Protein AF-A0A349J5T6-F1 (afdb_monomer)

Nearest PDB structures (foldseek):
  7pxd-assembly1_D  TM=4.861E-01  e=8.838E-03  Mycobacterium tuberculosis
  7px9-assembly1_A  TM=4.936E-01  e=1.834E-02  Mycobacterium tuberculosis
  2wfw-assembly1_B-2  TM=4.904E-01  e=2.296E-02  Rhodococcus erythropolis
  6h3n-assembly1_B  TM=3.830E-01  e=1.465E-02  Pseudomonas aeruginosa PAO1
  2wfw-assembly1_A  TM=4.669E-01  e=2.874E-02  Rhodococcus erythropolis

Sequence (133 aa):
MQLLDQSRTAQLAALDADGSVWLHGPDGPRAARVLSTVARHELERALAAGLPVLITGDPPIILGVVLGQAEERAELRLVDGAAVLEAARGVVLRCGAAAIRIAADGTVRLEGTDVRSHARRLQRITGAQVRIN

Radius of gyration: 22.33 Å; Cα contacts (8 Å, |Δi|>4): 194; chains: 1; bounding box: 54×36×61 Å

Solvent-accessible surface area (backbone atoms only — not comparable to full-atom values): 8635 Å² total; per-residue (Å²): 144,71,75,70,84,57,53,44,78,46,41,61,63,48,72,48,97,90,68,56,36,25,26,64,44,98,94,42,78,36,71,41,47,73,38,91,87,50,53,69,70,56,53,52,49,24,52,77,69,69,33,41,28,35,29,30,73,85,77,35,32,37,70,38,75,57,67,100,61,91,74,90,71,75,47,80,42,76,56,99,88,39,84,43,78,53,58,88,66,46,50,75,54,74,57,92,84,28,34,42,36,39,39,66,88,70,51,74,48,82,46,56,98,72,89,88,83,87,63,99,66,88,80,87,87,86,67,101,73,84,90,86,133

Foldseek 3Di:
DCFCVFKDKWWWPDADPVGWTWTQDPVGTATEAEDPPEDPVQNVVCNVVVFIFIWGDVVIYTPYTDDPDDDDDFDFDQDPNDTDTDDCAWDWDDDVQWIWIAGNVRDTDTTDPDDDDDDPDDDDDDDPDDDDD

Secondary structure (DSSP, 8-state):
--SGGG-EEEEEEEE-TT--EEE--TTS-EEEEE-TTS-HHHHHHHHHHT-EEEEETTTTEEEEE--SSPPPPPEEEEETTEEEEE-SSEEEEEETTEEEEEETTS-EEEESS------SS------S-----

Mean predicted aligned error: 8.72 Å

pLDDT: mean 90.89, std 9.45, range [49.69, 98.06]

Structure (mmCIF, N/CA/C/O backbone):
data_AF-A0A349J5T6-F1
#
_entry.id   AF-A0A349J5T6-F1
#
loop_
_atom_site.group_PDB
_atom_site.id
_atom_site.type_symbol
_atom_site.label_atom_id
_atom_site.label_alt_id
_atom_site.label_comp_id
_atom_site.label_asym_id
_atom_site.label_entity_id
_atom_site.label_seq_id
_atom_site.pdbx_PDB_ins_code
_atom_site.Cartn_x
_atom_site.Cartn_y
_atom_site.Cartn_z
_atom_site.occupancy
_atom_site.B_iso_or_equiv
_atom_site.auth_seq_id
_atom_site.auth_comp_id
_atom_site.auth_asym_id
_atom_site.auth_atom_id
_atom_site.pdbx_PDB_model_num
ATOM 1 N N . MET A 1 1 ? 24.578 19.720 -6.611 1.00 49.69 1 MET A N 1
ATOM 2 C CA . MET A 1 1 ? 23.308 19.863 -7.361 1.00 49.69 1 MET A CA 1
ATOM 3 C C . MET A 1 1 ? 23.479 19.395 -8.818 1.00 49.69 1 MET A C 1
ATOM 5 O O . MET A 1 1 ? 23.070 20.091 -9.727 1.00 49.69 1 MET A O 1
ATOM 9 N N . GLN A 1 2 ? 24.104 18.225 -9.042 1.00 55.03 2 GLN A N 1
ATOM 10 C CA . GLN A 1 2 ? 24.457 17.677 -10.375 1.00 55.03 2 GLN A CA 1
ATOM 11 C C . GLN A 1 2 ? 23.742 16.344 -10.698 1.00 55.03 2 GLN A C 1
ATOM 13 O O . GLN A 1 2 ? 23.848 15.843 -11.807 1.00 55.03 2 GLN A O 1
ATOM 18 N N . LEU A 1 3 ? 23.007 15.756 -9.742 1.00 52.03 3 LEU A N 1
ATOM 19 C CA . LEU A 1 3 ? 22.386 14.425 -9.880 1.00 52.03 3 LEU A CA 1
ATOM 20 C C . LEU A 1 3 ? 21.061 14.417 -10.666 1.00 52.03 3 LEU A C 1
ATOM 22 O O . LEU A 1 3 ? 20.665 13.367 -11.165 1.00 52.03 3 LEU A O 1
ATOM 26 N N . LEU A 1 4 ? 20.377 15.561 -10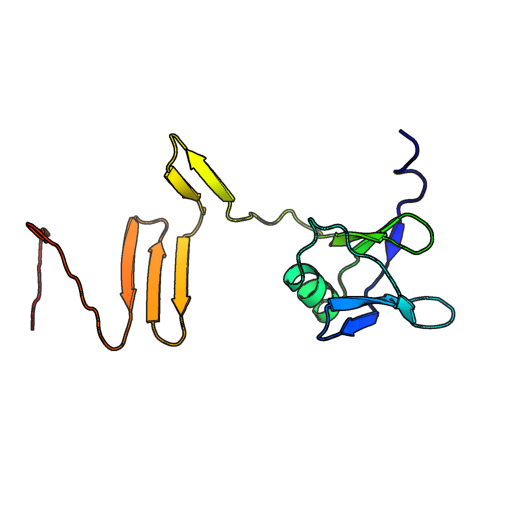.785 1.00 55.25 4 LEU A N 1
ATOM 27 C CA . LEU A 1 4 ? 19.104 15.661 -11.517 1.00 55.25 4 LEU A CA 1
ATOM 28 C C . LEU A 1 4 ? 19.292 15.769 -13.038 1.00 55.25 4 LEU A C 1
ATOM 30 O O . LEU A 1 4 ? 18.377 15.418 -13.778 1.00 55.25 4 LEU A O 1
ATOM 34 N N . ASP A 1 5 ? 20.481 16.167 -13.499 1.00 65.88 5 ASP A N 1
ATOM 35 C CA . ASP A 1 5 ? 20.781 16.425 -14.918 1.00 65.88 5 ASP A CA 1
ATOM 36 C C . ASP A 1 5 ? 20.867 15.139 -15.769 1.00 65.88 5 ASP A C 1
ATOM 38 O O . ASP A 1 5 ? 20.902 15.178 -16.992 1.00 65.88 5 ASP A O 1
ATOM 42 N N . GLN A 1 6 ? 20.871 13.969 -15.119 1.00 79.38 6 GLN A N 1
ATOM 43 C CA . GLN A 1 6 ? 20.849 12.651 -15.771 1.00 79.38 6 GLN A CA 1
ATOM 44 C C . GLN A 1 6 ? 19.556 11.869 -15.505 1.00 79.38 6 GLN A C 1
ATOM 46 O O . GLN A 1 6 ? 19.465 10.682 -15.839 1.00 79.38 6 GLN A O 1
ATOM 51 N N . SER A 1 7 ? 18.562 12.505 -14.876 1.00 89.50 7 SER A N 1
ATOM 52 C CA . SER A 1 7 ? 17.288 11.850 -14.607 1.00 89.50 7 SER A CA 1
ATOM 53 C C . SER A 1 7 ? 16.441 11.769 -15.879 1.00 89.50 7 SER A C 1
ATOM 55 O O . SER A 1 7 ? 16.328 12.730 -16.636 1.00 89.50 7 SER A O 1
ATOM 57 N N . ARG A 1 8 ? 15.866 10.595 -16.144 1.00 94.00 8 ARG A N 1
ATOM 58 C CA . ARG A 1 8 ? 14.978 10.356 -17.292 1.00 94.00 8 ARG A CA 1
ATOM 59 C C . ARG A 1 8 ? 13.889 9.366 -16.922 1.00 94.00 8 ARG A C 1
ATOM 61 O O . ARG A 1 8 ? 14.013 8.651 -15.930 1.00 94.00 8 ARG A O 1
ATOM 68 N N . THR A 1 9 ? 12.835 9.296 -17.722 1.00 96.06 9 THR A N 1
ATOM 69 C CA . THR A 1 9 ? 11.807 8.268 -17.560 1.00 96.06 9 THR A CA 1
ATOM 70 C C . THR A 1 9 ? 12.168 6.991 -18.319 1.00 96.06 9 THR A C 1
ATOM 72 O O . THR A 1 9 ? 12.874 7.019 -19.327 1.00 96.06 9 THR A O 1
ATOM 75 N N . ALA A 1 10 ? 11.694 5.858 -17.813 1.00 96.88 10 ALA A N 1
ATOM 76 C CA . ALA A 1 10 ? 11.774 4.547 -18.450 1.00 96.88 10 ALA A CA 1
ATOM 77 C C . ALA A 1 10 ? 10.512 3.733 -18.128 1.00 96.88 10 ALA A C 1
ATOM 79 O O . ALA A 1 10 ? 9.681 4.160 -17.329 1.00 96.88 10 ALA A O 1
ATOM 80 N N . GLN A 1 11 ? 10.368 2.556 -18.735 1.00 97.56 11 GLN A N 1
ATOM 81 C CA . GLN A 1 11 ? 9.290 1.613 -18.429 1.00 97.56 11 GLN A CA 1
ATOM 82 C C . GLN A 1 11 ? 9.861 0.314 -17.872 1.00 97.56 11 GLN A C 1
ATOM 84 O O . GLN A 1 11 ? 10.899 -0.162 -18.335 1.00 97.56 11 GLN A O 1
ATOM 89 N N . LEU A 1 12 ? 9.154 -0.275 -16.909 1.00 98.06 12 LEU A N 1
ATOM 90 C CA . LEU A 1 12 ? 9.461 -1.611 -16.410 1.00 98.06 12 LEU A CA 1
ATOM 91 C C . LEU A 1 12 ? 9.195 -2.647 -17.509 1.00 98.06 12 LEU A C 1
ATOM 93 O O . LEU A 1 12 ? 8.164 -2.587 -18.173 1.00 98.06 12 LEU A O 1
ATOM 97 N N . ALA A 1 13 ? 10.127 -3.576 -17.692 1.00 98.00 13 ALA A N 1
ATOM 98 C CA . ALA A 1 13 ? 9.978 -4.759 -18.537 1.00 98.00 13 ALA A CA 1
ATOM 99 C C . ALA A 1 13 ? 9.548 -5.980 -17.721 1.00 98.00 13 ALA A C 1
ATOM 101 O O . ALA A 1 13 ? 8.705 -6.752 -18.166 1.00 98.00 13 ALA A O 1
ATOM 102 N N . ALA A 1 14 ? 10.110 -6.140 -16.522 1.00 97.75 14 ALA A N 1
ATOM 103 C CA . ALA A 1 14 ? 9.778 -7.234 -15.621 1.00 97.75 14 ALA A CA 1
ATOM 104 C C . ALA A 1 14 ? 10.093 -6.872 -14.164 1.00 97.75 14 ALA A C 1
ATOM 106 O O . ALA A 1 14 ? 10.931 -6.010 -13.879 1.00 97.75 14 ALA A O 1
ATOM 107 N N . LEU A 1 15 ? 9.414 -7.568 -13.258 1.00 98.00 15 LEU A N 1
ATOM 108 C CA . LEU A 1 15 ? 9.685 -7.592 -11.828 1.00 98.00 15 LEU A CA 1
ATOM 109 C C . LEU A 1 15 ? 9.597 -9.049 -11.378 1.00 98.00 15 LEU A C 1
ATOM 111 O O . LEU A 1 15 ? 8.517 -9.642 -11.403 1.00 98.00 15 LEU A O 1
ATOM 115 N N . ASP A 1 16 ? 10.729 -9.611 -10.981 1.00 97.38 16 ASP A N 1
ATOM 116 C CA . ASP A 1 16 ? 10.815 -11.013 -10.595 1.00 97.38 16 ASP A CA 1
ATOM 117 C C . ASP A 1 16 ? 10.381 -11.227 -9.135 1.00 97.38 16 ASP A C 1
ATOM 119 O O . ASP A 1 16 ? 10.263 -10.299 -8.325 1.00 97.38 16 ASP A O 1
ATOM 123 N N . ALA A 1 17 ? 10.122 -12.487 -8.772 1.00 92.62 17 ALA A N 1
ATOM 124 C CA . ALA A 1 17 ? 9.645 -12.851 -7.438 1.00 92.62 17 ALA A CA 1
ATOM 125 C C . ALA A 1 17 ? 10.629 -12.461 -6.319 1.00 92.62 17 ALA A C 1
ATOM 127 O O . ALA A 1 17 ? 10.191 -12.106 -5.221 1.00 92.62 17 ALA A O 1
ATOM 128 N N . ASP A 1 18 ? 11.927 -12.481 -6.614 1.00 94.06 18 ASP A N 1
ATOM 129 C CA . ASP A 1 18 ? 13.029 -12.117 -5.718 1.00 94.06 18 ASP A CA 1
ATOM 130 C C . ASP A 1 18 ? 13.215 -10.593 -5.561 1.00 94.06 18 ASP A C 1
ATOM 132 O O . ASP A 1 18 ? 13.984 -10.151 -4.709 1.00 94.06 18 ASP A O 1
ATOM 136 N N . GLY A 1 19 ? 12.474 -9.788 -6.331 1.00 92.25 19 GLY A N 1
ATOM 137 C CA . GLY A 1 19 ? 12.563 -8.331 -6.340 1.00 92.25 19 GLY A CA 1
ATOM 138 C C . GLY A 1 19 ? 13.527 -7.761 -7.381 1.00 92.25 19 GLY A C 1
ATOM 139 O O . GLY A 1 19 ? 13.701 -6.542 -7.406 1.00 92.25 19 GLY A O 1
ATOM 140 N N . SER A 1 20 ? 14.134 -8.589 -8.238 1.00 96.81 20 SER A N 1
ATOM 141 C CA . SER A 1 20 ? 14.954 -8.108 -9.353 1.00 96.81 20 SER A CA 1
ATOM 142 C C . SER A 1 20 ? 14.087 -7.337 -10.351 1.00 96.81 20 SER A C 1
ATOM 144 O O . SER A 1 20 ? 13.000 -7.782 -10.725 1.00 96.81 20 SER A O 1
ATOM 146 N N . VAL A 1 21 ? 14.552 -6.154 -10.765 1.00 97.94 21 VAL A N 1
ATOM 147 C CA . VAL A 1 21 ? 13.781 -5.239 -11.617 1.00 97.94 21 VAL A CA 1
ATOM 148 C C . VAL A 1 21 ? 14.482 -5.019 -12.941 1.00 97.94 21 VAL A C 1
ATOM 150 O O . VAL A 1 21 ? 15.680 -4.733 -12.990 1.00 97.94 21 VAL A O 1
ATOM 153 N N . TRP A 1 22 ? 13.706 -5.083 -14.015 1.00 98.06 22 TRP A N 1
ATOM 154 C CA . TRP A 1 22 ? 14.187 -4.926 -15.377 1.00 98.06 22 TRP A CA 1
ATOM 155 C C . TRP A 1 22 ? 13.466 -3.768 -16.052 1.00 98.06 22 TRP A C 1
ATOM 157 O O . TRP A 1 22 ? 12.252 -3.621 -15.928 1.00 98.06 22 TRP A O 1
ATOM 167 N N . LEU A 1 23 ? 14.211 -2.949 -16.785 1.00 98.06 23 LEU A N 1
ATOM 168 C CA . LEU A 1 23 ? 13.698 -1.863 -17.613 1.00 98.06 23 LEU A CA 1
ATOM 169 C C . LEU A 1 23 ? 13.720 -2.272 -19.080 1.00 98.06 23 LEU A C 1
ATOM 171 O O . LEU A 1 23 ? 14.616 -3.000 -19.507 1.00 98.06 23 LEU A O 1
ATOM 175 N N . HIS A 1 24 ? 12.787 -1.746 -19.868 1.00 97.31 24 HIS A N 1
ATOM 176 C CA . HIS A 1 24 ? 12.894 -1.816 -21.320 1.00 97.31 24 HIS A CA 1
ATOM 177 C C . HIS A 1 24 ? 14.136 -1.041 -21.782 1.00 97.31 24 HIS A C 1
ATOM 179 O O . HIS A 1 24 ? 14.322 0.126 -21.426 1.00 97.31 24 HIS A O 1
ATOM 185 N N . GLY A 1 25 ? 14.988 -1.696 -22.567 1.00 92.19 25 GLY A N 1
ATOM 186 C CA . GLY A 1 25 ? 16.154 -1.109 -23.217 1.00 92.19 25 GLY A CA 1
ATOM 187 C C . GLY A 1 25 ? 16.139 -1.378 -24.725 1.00 92.19 25 GLY A C 1
ATOM 188 O O . GLY A 1 25 ? 15.402 -2.254 -25.179 1.00 92.19 25 GLY A O 1
ATOM 189 N N . PRO A 1 26 ? 16.940 -0.636 -25.508 1.00 88.19 26 PRO A N 1
ATOM 190 C CA . PRO A 1 26 ? 17.002 -0.797 -26.963 1.00 88.19 26 PRO A CA 1
ATOM 191 C C . PRO A 1 26 ? 17.475 -2.197 -27.385 1.00 88.19 26 PRO A C 1
ATOM 193 O O . PRO A 1 26 ? 16.957 -2.746 -28.350 1.00 88.19 26 PRO A O 1
ATOM 196 N N . ASP A 1 27 ? 18.389 -2.794 -26.616 1.00 91.25 27 ASP A N 1
ATOM 197 C CA . ASP A 1 27 ? 18.982 -4.111 -26.889 1.00 91.25 27 ASP A CA 1
ATOM 198 C C . ASP A 1 27 ? 18.335 -5.242 -26.064 1.00 91.25 27 ASP A C 1
ATOM 200 O O . ASP A 1 27 ? 18.873 -6.344 -25.962 1.00 91.25 27 ASP A O 1
ATOM 204 N N . GLY A 1 28 ? 17.183 -4.965 -25.442 1.00 92.19 28 GLY A N 1
ATOM 205 C CA . GLY A 1 28 ? 16.464 -5.887 -24.563 1.00 92.19 28 GLY A CA 1
ATOM 206 C C . GLY A 1 28 ? 16.372 -5.418 -23.105 1.00 92.19 28 GLY A C 1
ATOM 207 O O . GLY A 1 28 ? 16.739 -4.282 -22.780 1.00 92.19 28 GLY A O 1
ATOM 208 N N . PRO A 1 29 ? 15.831 -6.268 -22.210 1.00 95.69 29 PRO A N 1
ATOM 209 C CA . PRO A 1 29 ? 15.660 -5.935 -20.801 1.00 95.69 29 PRO A CA 1
ATOM 210 C C . PRO A 1 29 ? 16.991 -5.627 -20.109 1.00 95.69 29 PRO A C 1
ATOM 212 O O . PRO A 1 29 ? 17.953 -6.389 -20.200 1.00 95.69 29 PRO A O 1
ATOM 215 N N . ARG A 1 30 ? 17.034 -4.520 -19.367 1.00 95.94 30 ARG A N 1
ATOM 216 C CA . ARG A 1 30 ? 18.213 -4.066 -18.623 1.00 95.94 30 ARG A CA 1
ATOM 217 C C . ARG A 1 30 ? 17.935 -4.071 -17.127 1.00 95.94 30 ARG A C 1
ATOM 219 O O . ARG A 1 30 ? 16.972 -3.448 -16.686 1.00 95.94 30 ARG A O 1
ATOM 226 N N . ALA A 1 31 ? 18.801 -4.712 -16.347 1.00 97.06 31 ALA A N 1
ATOM 227 C CA . ALA A 1 31 ? 18.685 -4.723 -14.893 1.00 97.06 31 ALA A CA 1
ATOM 228 C C . ALA A 1 31 ? 18.782 -3.302 -14.311 1.00 97.06 31 ALA A C 1
ATOM 230 O O . ALA A 1 31 ? 19.616 -2.493 -14.738 1.00 97.06 31 ALA A O 1
ATOM 231 N N . ALA A 1 32 ? 17.947 -3.018 -13.316 1.00 97.69 32 ALA A N 1
ATOM 232 C CA . ALA A 1 32 ? 17.934 -1.763 -12.584 1.00 97.69 32 ALA A CA 1
ATOM 233 C C . ALA A 1 32 ? 17.960 -2.003 -11.076 1.00 97.69 32 ALA A C 1
ATOM 235 O O . ALA A 1 32 ? 17.448 -2.994 -10.559 1.00 97.69 32 ALA A O 1
ATOM 236 N N . ARG A 1 33 ? 18.557 -1.056 -10.356 1.00 97.56 33 ARG A N 1
ATOM 237 C CA . ARG A 1 33 ? 18.505 -1.001 -8.892 1.00 97.56 33 ARG A CA 1
ATOM 238 C C . ARG A 1 33 ? 17.310 -0.161 -8.467 1.00 97.56 33 ARG A C 1
ATOM 240 O O . ARG A 1 33 ? 16.875 0.716 -9.205 1.00 97.56 33 ARG A O 1
ATOM 247 N N . VAL A 1 34 ? 16.811 -0.386 -7.260 1.00 97.62 34 VAL A N 1
ATOM 248 C CA . VAL A 1 34 ? 15.646 0.325 -6.722 1.00 97.62 34 VAL A CA 1
ATOM 249 C C . VAL A 1 34 ? 16.075 1.132 -5.505 1.00 97.62 34 VAL A C 1
ATOM 251 O O . VAL A 1 34 ? 16.756 0.608 -4.621 1.00 97.62 34 VAL A O 1
ATOM 254 N N . LEU A 1 35 ? 15.716 2.416 -5.463 1.00 96.94 35 LEU A N 1
ATOM 255 C CA . LEU A 1 35 ? 15.897 3.235 -4.270 1.00 96.94 35 LEU A CA 1
ATOM 256 C C . LEU A 1 35 ? 15.005 2.686 -3.149 1.00 96.94 35 LEU A C 1
ATOM 258 O O . LEU A 1 35 ? 13.843 2.373 -3.383 1.00 96.94 35 LEU A O 1
ATOM 262 N N . SER A 1 36 ? 15.525 2.593 -1.925 1.00 93.94 36 SER A N 1
ATOM 263 C CA . SER A 1 36 ? 14.843 1.934 -0.796 1.00 93.94 36 SER A CA 1
ATOM 264 C C . SER A 1 36 ? 13.470 2.514 -0.438 1.00 93.94 36 SER A C 1
ATOM 266 O O . SER A 1 36 ? 12.684 1.852 0.233 1.00 93.94 36 SER A O 1
ATOM 268 N N . THR A 1 37 ? 13.175 3.739 -0.869 1.00 90.75 37 THR A N 1
ATOM 269 C CA . THR A 1 37 ? 11.881 4.401 -0.672 1.00 90.75 37 THR A CA 1
ATOM 270 C C . THR A 1 37 ? 10.809 3.976 -1.673 1.00 90.75 37 THR A C 1
ATOM 272 O O . THR A 1 37 ? 9.646 4.308 -1.469 1.00 90.75 37 THR A O 1
ATOM 275 N N . VAL A 1 38 ? 11.176 3.280 -2.752 1.00 94.44 38 VAL A N 1
ATOM 276 C CA . VAL A 1 38 ? 10.237 2.791 -3.767 1.00 94.44 38 VAL A CA 1
ATOM 277 C C . VAL A 1 38 ? 9.754 1.411 -3.354 1.00 94.44 38 VAL A C 1
ATOM 279 O O . VAL A 1 38 ? 10.533 0.459 -3.262 1.00 94.44 38 VAL A O 1
ATOM 282 N N . ALA A 1 39 ? 8.460 1.293 -3.085 1.00 92.00 39 ALA A N 1
ATOM 283 C CA . ALA A 1 39 ? 7.892 0.052 -2.593 1.00 92.00 39 ALA A CA 1
ATOM 284 C C . ALA A 1 39 ? 7.600 -0.923 -3.741 1.00 92.00 39 ALA A C 1
ATOM 286 O O . ALA A 1 39 ? 7.164 -0.537 -4.825 1.00 92.00 39 ALA A O 1
ATOM 287 N N . ARG A 1 40 ? 7.759 -2.227 -3.479 1.00 94.06 40 ARG A N 1
ATOM 288 C CA . ARG A 1 40 ? 7.497 -3.293 -4.462 1.00 94.06 40 ARG A CA 1
ATOM 289 C C . ARG A 1 40 ? 6.108 -3.189 -5.103 1.00 94.06 40 ARG A C 1
ATOM 291 O O . ARG A 1 40 ? 5.996 -3.287 -6.317 1.00 94.06 40 ARG A O 1
ATOM 298 N N . HIS A 1 41 ? 5.072 -2.928 -4.306 1.00 91.31 41 HIS A N 1
ATOM 299 C CA . HIS A 1 41 ? 3.702 -2.812 -4.812 1.00 91.31 41 HIS A CA 1
ATOM 300 C C . HIS A 1 41 ? 3.511 -1.624 -5.774 1.00 91.31 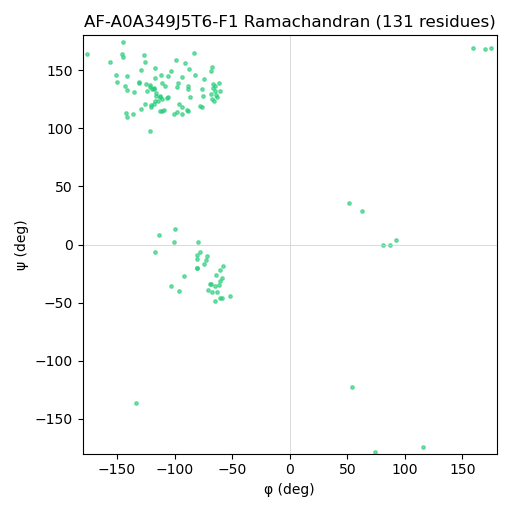41 HIS A C 1
ATOM 302 O O . HIS A 1 41 ? 2.637 -1.661 -6.636 1.00 91.31 41 HIS A O 1
ATOM 308 N N . GLU A 1 42 ? 4.321 -0.565 -5.663 1.00 93.38 42 GLU A N 1
ATOM 309 C CA . GLU A 1 42 ? 4.300 0.549 -6.618 1.00 93.38 42 GLU A CA 1
ATOM 310 C C . GLU A 1 42 ? 4.887 0.113 -7.963 1.00 93.38 42 GLU A C 1
ATOM 312 O O . GLU A 1 42 ? 4.337 0.454 -9.007 1.00 93.38 42 GLU A O 1
ATOM 317 N N . LEU A 1 43 ? 5.955 -0.691 -7.945 1.00 96.38 43 LEU A N 1
ATOM 318 C CA . LEU A 1 43 ? 6.549 -1.268 -9.153 1.00 96.38 43 LEU A CA 1
ATOM 319 C C . LEU A 1 43 ? 5.621 -2.293 -9.812 1.00 96.38 43 LEU A C 1
ATOM 321 O O . LEU A 1 43 ? 5.470 -2.278 -11.028 1.00 96.38 43 LEU A O 1
ATOM 325 N N . GLU A 1 44 ? 4.949 -3.138 -9.026 1.00 96.00 44 GLU A N 1
ATOM 326 C CA . GLU A 1 44 ? 3.936 -4.080 -9.527 1.00 96.00 44 GLU A CA 1
ATOM 327 C C . GLU A 1 44 ? 2.802 -3.338 -10.240 1.00 96.00 44 GLU A C 1
ATOM 329 O O . GLU A 1 44 ? 2.436 -3.682 -11.365 1.00 96.00 44 GLU A O 1
ATOM 334 N N . ARG A 1 45 ? 2.294 -2.262 -9.625 1.00 94.12 45 ARG A N 1
ATOM 335 C CA . ARG A 1 45 ? 1.310 -1.375 -10.256 1.00 94.12 45 ARG A CA 1
ATOM 336 C C . ARG A 1 45 ? 1.849 -0.740 -11.532 1.00 94.12 45 ARG A C 1
ATOM 338 O O . ARG A 1 45 ? 1.134 -0.704 -12.528 1.00 94.12 45 ARG A O 1
ATOM 345 N N . ALA A 1 46 ? 3.077 -0.224 -11.503 1.00 96.19 46 ALA A N 1
ATOM 346 C CA . ALA A 1 46 ? 3.680 0.426 -12.658 1.00 96.19 46 ALA A CA 1
ATOM 347 C C . ALA A 1 46 ? 3.852 -0.544 -13.829 1.00 96.19 46 ALA A C 1
ATOM 349 O O . ALA A 1 46 ? 3.533 -0.184 -14.957 1.00 96.19 46 ALA A O 1
ATOM 350 N N . LEU A 1 47 ? 4.270 -1.782 -13.561 1.00 97.62 47 LEU A N 1
ATOM 351 C CA . LEU A 1 47 ? 4.386 -2.831 -14.568 1.00 97.62 47 LEU A CA 1
ATOM 352 C C . LEU A 1 47 ? 3.011 -3.207 -15.137 1.00 97.62 47 LEU A C 1
ATOM 354 O O . LEU A 1 47 ? 2.840 -3.228 -16.352 1.00 97.62 47 LEU A O 1
ATOM 358 N N . ALA A 1 48 ? 2.019 -3.445 -14.274 1.00 96.19 48 ALA A N 1
ATOM 359 C CA . ALA A 1 48 ? 0.676 -3.846 -14.694 1.00 96.19 48 ALA A CA 1
ATOM 360 C C . ALA A 1 48 ? -0.058 -2.759 -15.499 1.00 96.19 48 ALA A C 1
ATOM 362 O O . ALA A 1 48 ? -0.813 -3.075 -16.416 1.00 96.19 48 ALA A O 1
ATOM 363 N N . ALA A 1 49 ? 0.152 -1.485 -15.157 1.00 94.88 49 ALA A N 1
ATOM 364 C CA . ALA A 1 49 ? -0.510 -0.346 -15.791 1.00 94.88 49 ALA A CA 1
ATOM 365 C C . ALA A 1 49 ? 0.357 0.381 -16.840 1.00 94.88 49 ALA A C 1
ATOM 367 O O . ALA A 1 49 ? -0.085 1.386 -17.393 1.00 94.88 49 ALA A O 1
ATOM 368 N N . GLY A 1 50 ? 1.582 -0.086 -17.108 1.00 95.69 50 GLY A N 1
ATOM 369 C CA . GLY A 1 50 ? 2.510 0.558 -18.045 1.00 95.69 50 GLY A CA 1
ATOM 370 C C . GLY A 1 50 ? 2.944 1.971 -17.628 1.00 95.69 50 GLY A C 1
ATOM 371 O O . GLY A 1 50 ? 3.222 2.811 -18.487 1.00 95.69 50 GLY A O 1
ATOM 372 N N . LEU A 1 51 ? 2.974 2.261 -16.323 1.00 96.00 51 LEU A N 1
ATOM 373 C CA . LEU A 1 51 ? 3.342 3.582 -15.814 1.00 96.00 51 LEU A CA 1
ATOM 374 C C . LEU A 1 51 ? 4.857 3.811 -15.934 1.00 96.00 51 LEU A C 1
ATOM 376 O O . LEU A 1 51 ? 5.647 2.893 -15.684 1.00 96.00 51 LEU A O 1
ATOM 380 N N . PRO A 1 52 ? 5.287 5.037 -16.272 1.00 97.06 52 PRO A N 1
ATOM 381 C CA . PRO A 1 52 ? 6.701 5.362 -16.320 1.00 97.06 52 PRO A CA 1
ATOM 382 C C . PRO A 1 52 ? 7.327 5.360 -14.922 1.00 97.06 52 PRO A C 1
ATOM 384 O O . PRO A 1 52 ? 6.702 5.722 -13.926 1.00 97.06 52 PRO A O 1
ATOM 387 N N . VAL A 1 53 ? 8.606 5.010 -14.859 1.00 97.62 53 VAL A N 1
ATOM 388 C CA . VAL A 1 53 ? 9.462 5.160 -13.679 1.00 97.62 53 VAL A CA 1
ATOM 389 C C . VAL A 1 53 ? 10.522 6.222 -13.938 1.00 97.62 53 VAL A C 1
ATOM 391 O O . VAL A 1 53 ? 11.00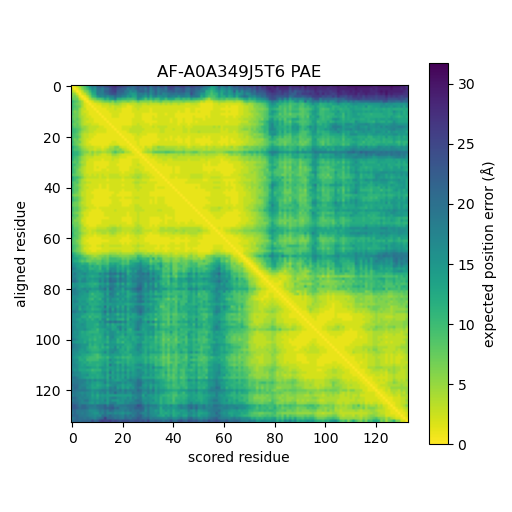3 6.360 -15.062 1.00 97.62 53 VAL A O 1
ATOM 394 N N . LEU A 1 54 ? 10.899 6.974 -12.906 1.00 97.12 54 LEU A N 1
ATOM 395 C CA . LEU A 1 54 ? 12.013 7.916 -12.955 1.00 97.12 54 LEU A CA 1
ATOM 396 C C . LEU A 1 54 ? 13.307 7.177 -12.615 1.00 97.12 54 LEU A C 1
ATOM 398 O O . LEU A 1 54 ? 13.396 6.536 -11.567 1.00 97.12 54 LEU A O 1
ATOM 402 N N . ILE A 1 55 ? 14.311 7.285 -13.481 1.00 96.94 55 ILE A N 1
ATOM 403 C CA . ILE A 1 55 ? 15.608 6.625 -13.328 1.00 96.94 55 ILE A CA 1
ATOM 404 C C . ILE A 1 55 ? 16.767 7.618 -13.406 1.00 96.94 55 ILE A C 1
ATOM 406 O O . ILE A 1 55 ? 16.639 8.683 -14.007 1.00 96.94 55 ILE A O 1
ATOM 410 N N . THR A 1 56 ? 17.917 7.251 -12.840 1.00 95.75 56 THR A N 1
ATOM 411 C CA . THR A 1 56 ? 19.187 7.983 -12.988 1.00 95.75 56 THR A CA 1
ATOM 412 C C . THR A 1 56 ? 20.386 7.031 -13.028 1.00 95.75 56 THR A C 1
ATOM 414 O O . THR A 1 56 ? 20.285 5.886 -12.584 1.00 95.75 56 THR A O 1
ATOM 417 N N . GLY A 1 57 ? 21.520 7.519 -13.533 1.00 91.62 57 GLY A N 1
ATOM 418 C CA . GLY A 1 57 ? 22.806 6.822 -13.516 1.00 91.62 57 GLY A CA 1
ATOM 419 C C . GLY A 1 57 ? 22.951 5.658 -14.502 1.00 91.62 57 GLY A C 1
ATOM 420 O O . GLY A 1 57 ? 22.058 5.344 -15.298 1.00 91.62 57 GLY A O 1
ATOM 421 N N . ASP A 1 58 ? 24.126 5.033 -14.425 1.00 90.81 58 ASP A N 1
ATOM 422 C CA . ASP A 1 58 ? 24.513 3.824 -15.144 1.00 90.81 58 ASP A CA 1
ATOM 423 C C . ASP A 1 58 ? 25.375 2.938 -14.210 1.00 90.81 58 ASP A C 1
ATOM 425 O O . ASP A 1 58 ? 26.461 3.374 -13.819 1.00 90.81 58 ASP A O 1
ATOM 429 N N . PRO A 1 59 ? 24.909 1.744 -13.782 1.00 90.56 59 PRO A N 1
ATOM 430 C CA . PRO A 1 59 ? 23.626 1.113 -14.108 1.00 90.56 59 PRO A CA 1
ATOM 431 C C . PRO A 1 59 ? 22.421 1.871 -13.511 1.00 90.56 59 PRO A C 1
ATOM 433 O O . PRO A 1 59 ? 22.566 2.545 -12.489 1.00 90.56 59 PRO A O 1
ATOM 436 N N . PRO A 1 60 ? 21.229 1.779 -14.130 1.00 95.44 60 PRO A N 1
ATOM 437 C CA . PRO A 1 60 ? 20.088 2.619 -13.783 1.00 95.44 60 PRO A CA 1
ATOM 438 C C . PRO A 1 60 ? 19.562 2.329 -12.374 1.00 95.44 60 PRO A C 1
ATOM 440 O O . PRO A 1 60 ? 19.417 1.175 -11.966 1.00 95.44 60 PRO A O 1
ATOM 443 N N . ILE A 1 61 ? 19.225 3.396 -11.652 1.00 97.00 61 ILE A N 1
ATOM 444 C CA . ILE A 1 61 ? 18.572 3.357 -10.341 1.00 97.00 61 ILE A CA 1
ATOM 445 C C . ILE A 1 61 ? 17.179 3.970 -10.475 1.00 97.00 61 ILE A C 1
ATOM 447 O O . ILE A 1 61 ? 17.058 5.122 -10.884 1.00 97.00 61 ILE A O 1
ATOM 451 N N . ILE A 1 62 ? 16.142 3.221 -10.107 1.00 97.62 62 ILE A N 1
ATOM 452 C CA . ILE A 1 62 ? 14.755 3.681 -10.033 1.00 97.62 62 ILE A CA 1
ATOM 453 C C . ILE A 1 62 ? 14.583 4.529 -8.775 1.00 97.62 62 ILE A C 1
ATOM 455 O O . ILE A 1 62 ? 14.762 4.041 -7.660 1.00 97.62 62 ILE A O 1
ATOM 459 N N . LEU A 1 63 ? 14.221 5.794 -8.969 1.00 96.50 63 LEU A N 1
ATOM 460 C CA . LEU A 1 63 ? 13.984 6.771 -7.906 1.00 96.50 63 LEU A CA 1
ATOM 461 C C . LEU A 1 63 ? 12.516 6.803 -7.461 1.00 96.50 63 LEU A C 1
ATOM 463 O O . LEU A 1 63 ? 12.235 7.150 -6.318 1.00 96.50 63 LEU A O 1
ATOM 467 N N . GLY A 1 64 ? 11.589 6.447 -8.355 1.00 95.38 64 GLY A N 1
ATOM 468 C CA . GLY A 1 64 ? 10.153 6.419 -8.078 1.00 95.38 64 GLY A CA 1
ATOM 469 C C . GLY A 1 64 ? 9.306 6.099 -9.307 1.00 95.38 64 GLY A C 1
ATOM 470 O O . GLY A 1 64 ? 9.802 6.092 -10.435 1.00 95.38 64 GLY A O 1
ATOM 471 N N . VAL A 1 65 ? 8.017 5.844 -9.081 1.00 95.50 65 VAL A N 1
ATOM 472 C CA . VAL A 1 65 ? 7.001 5.714 -10.137 1.00 95.50 65 VAL A CA 1
ATOM 473 C C . VAL A 1 65 ? 6.428 7.097 -10.444 1.00 95.50 65 VAL A C 1
ATOM 475 O O . VAL A 1 65 ? 6.098 7.853 -9.531 1.00 95.50 65 VAL A O 1
ATOM 478 N N . VAL A 1 66 ? 6.310 7.438 -11.725 1.00 94.38 66 VAL A N 1
ATOM 479 C CA . VAL A 1 66 ? 5.750 8.713 -12.178 1.00 94.38 66 VAL A CA 1
ATOM 480 C C . VAL A 1 66 ? 4.238 8.564 -12.319 1.00 94.38 66 VAL A C 1
ATOM 482 O O . VAL A 1 66 ? 3.744 7.812 -13.158 1.00 94.38 66 VAL A O 1
ATOM 485 N N . LEU A 1 67 ? 3.504 9.298 -11.487 1.00 89.25 67 LEU A N 1
ATOM 486 C CA . LEU A 1 67 ? 2.044 9.341 -11.485 1.00 89.25 67 LEU A CA 1
ATOM 487 C C . LEU A 1 67 ? 1.564 10.662 -12.096 1.00 89.25 67 LEU A C 1
ATOM 489 O O . LEU A 1 67 ? 2.186 11.703 -11.898 1.00 89.25 67 LEU A O 1
ATOM 493 N N . GLY A 1 68 ? 0.440 10.633 -12.815 1.00 83.31 68 GLY A N 1
ATOM 494 C CA . GLY A 1 68 ? -0.173 11.847 -13.376 1.00 83.31 68 GLY A CA 1
ATOM 495 C C . GLY A 1 68 ? -0.878 12.722 -12.333 1.00 83.31 68 GLY A C 1
ATOM 496 O O . GLY A 1 68 ? -1.165 13.887 -12.595 1.00 83.31 68 GLY A O 1
ATOM 497 N N . GLN A 1 69 ? -1.164 12.168 -11.154 1.00 81.88 69 GLN A N 1
ATOM 498 C CA . GLN A 1 69 ? -1.801 12.859 -10.036 1.00 81.88 69 GLN A CA 1
ATOM 499 C C . GLN A 1 69 ? -1.161 12.392 -8.728 1.00 81.88 69 GLN A C 1
ATOM 501 O O . GLN A 1 69 ? -0.782 11.227 -8.600 1.00 81.88 69 GLN A O 1
ATOM 506 N N . ALA A 1 70 ? -1.040 13.300 -7.759 1.00 78.56 70 ALA A N 1
ATOM 507 C CA . ALA A 1 70 ? -0.591 12.940 -6.422 1.00 78.56 70 ALA A CA 1
ATOM 508 C C . ALA A 1 70 ? -1.655 12.063 -5.743 1.00 78.56 70 ALA A C 1
ATOM 510 O O . ALA A 1 70 ? -2.821 12.448 -5.659 1.00 78.56 70 ALA A O 1
ATOM 511 N N . GLU A 1 71 ? -1.255 10.884 -5.271 1.00 74.88 71 GLU A N 1
ATOM 512 C CA . GLU A 1 71 ? -2.108 10.021 -4.453 1.00 74.88 71 GLU A CA 1
ATOM 513 C C . GLU A 1 71 ? -1.951 10.392 -2.974 1.00 74.88 71 GLU A C 1
ATOM 515 O O . GLU A 1 71 ? -0.831 10.574 -2.489 1.00 74.88 71 GLU A O 1
ATOM 520 N N . GLU A 1 72 ? -3.064 10.464 -2.241 1.00 69.94 72 GLU A N 1
ATOM 521 C CA . GLU A 1 72 ? -3.022 10.514 -0.779 1.00 69.94 72 GLU A CA 1
ATOM 522 C C . GLU A 1 72 ? -2.461 9.194 -0.245 1.00 69.94 72 GLU A C 1
ATOM 524 O O . GLU A 1 72 ? -2.990 8.113 -0.525 1.00 69.94 72 GLU A O 1
ATOM 529 N N . ARG A 1 73 ? -1.389 9.281 0.543 1.00 69.50 73 ARG A N 1
ATOM 530 C CA . ARG A 1 73 ? -0.819 8.135 1.251 1.00 69.50 73 ARG A CA 1
ATOM 531 C C . ARG A 1 73 ? -1.333 8.147 2.681 1.00 69.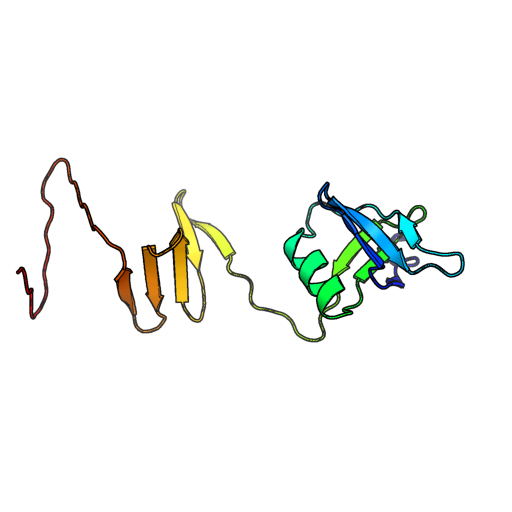50 73 ARG A C 1
ATOM 533 O O . ARG A 1 73 ? -1.341 9.192 3.321 1.00 69.50 73 ARG A O 1
ATOM 540 N N . ALA A 1 74 ? -1.741 6.984 3.184 1.00 69.56 74 ALA A N 1
ATOM 541 C CA . ALA A 1 74 ? -1.957 6.839 4.616 1.00 69.56 74 ALA A CA 1
ATOM 542 C C . ALA A 1 74 ? -0.611 7.032 5.320 1.00 69.56 74 ALA A C 1
ATOM 544 O O . ALA A 1 74 ? 0.384 6.404 4.948 1.00 69.56 74 ALA A O 1
ATOM 545 N N . GLU A 1 75 ? -0.581 7.904 6.318 1.00 74.12 75 GLU A N 1
ATOM 546 C CA . GLU A 1 75 ? 0.634 8.199 7.061 1.00 74.12 75 GLU A CA 1
ATOM 547 C C . GLU A 1 75 ? 0.561 7.561 8.443 1.00 74.12 75 GLU A C 1
ATOM 549 O O . GLU A 1 75 ? -0.393 7.768 9.194 1.00 74.12 75 GLU A O 1
ATOM 554 N N . LEU A 1 76 ? 1.588 6.775 8.768 1.00 81.88 76 LEU A N 1
ATOM 555 C CA . LEU A 1 76 ? 1.836 6.314 10.125 1.00 81.88 76 LEU A CA 1
ATOM 556 C C . LEU A 1 76 ? 2.817 7.292 10.771 1.00 81.88 76 LEU A C 1
ATOM 558 O O . LEU A 1 76 ? 3.979 7.362 10.370 1.00 81.88 76 LEU A O 1
ATOM 562 N N . ARG A 1 77 ? 2.354 8.047 11.762 1.00 83.00 77 ARG A N 1
ATOM 563 C CA . ARG A 1 77 ? 3.163 9.034 12.485 1.00 83.00 77 ARG A CA 1
ATOM 564 C C . ARG A 1 77 ? 3.277 8.644 13.951 1.00 83.00 77 ARG A C 1
ATOM 566 O O . ARG A 1 77 ? 2.387 8.002 14.496 1.00 83.00 77 ARG A O 1
ATOM 573 N N . LEU A 1 78 ? 4.367 9.043 14.598 1.00 81.31 78 LEU A N 1
ATOM 5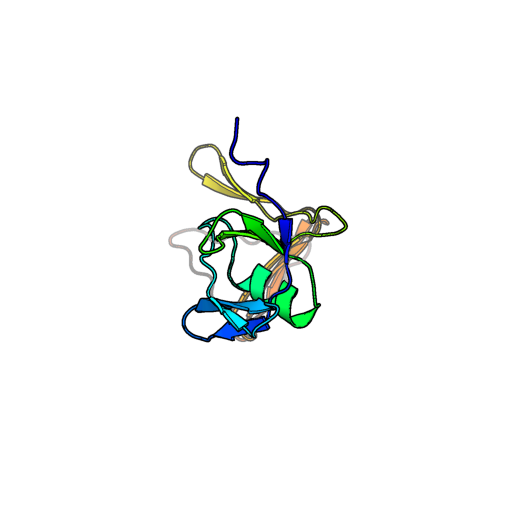74 C CA . LEU A 1 78 ? 4.477 8.979 16.054 1.00 81.31 78 LEU A CA 1
ATOM 575 C C . LEU A 1 78 ? 4.049 10.331 16.630 1.00 81.31 78 LEU A C 1
ATOM 577 O O . LEU A 1 78 ? 4.680 11.343 16.338 1.00 81.31 78 LEU A O 1
ATOM 581 N N . VAL A 1 79 ? 2.992 10.340 17.437 1.00 86.81 79 VAL A N 1
ATOM 582 C CA . VAL A 1 79 ? 2.489 11.521 18.153 1.00 86.81 79 VAL A CA 1
ATOM 583 C C . VAL A 1 79 ? 2.527 11.194 19.638 1.00 86.81 79 VAL A C 1
ATOM 585 O O . VAL A 1 79 ? 1.913 10.221 20.065 1.00 86.81 79 VAL A O 1
ATOM 588 N N . ASP A 1 80 ? 3.312 11.944 20.413 1.00 91.38 80 ASP A N 1
ATOM 589 C CA . ASP A 1 80 ? 3.488 11.739 21.861 1.00 91.38 80 ASP A CA 1
ATOM 590 C C . ASP A 1 80 ? 3.845 10.289 22.257 1.00 91.38 80 ASP A C 1
ATOM 592 O O . ASP A 1 80 ? 3.417 9.765 23.284 1.00 91.38 80 ASP A O 1
ATOM 596 N N . GLY A 1 81 ? 4.630 9.609 21.413 1.00 89.12 81 GLY A N 1
ATOM 597 C CA . GLY A 1 81 ? 5.033 8.211 21.612 1.00 89.12 81 GLY A CA 1
ATOM 598 C C . GLY A 1 81 ? 3.985 7.168 21.199 1.00 89.12 81 GLY A C 1
ATOM 599 O O . GLY A 1 81 ? 4.261 5.972 21.287 1.00 89.12 81 GLY A O 1
ATOM 600 N N . ALA A 1 82 ? 2.818 7.587 20.708 1.00 84.69 82 ALA A N 1
ATOM 601 C CA . ALA A 1 82 ? 1.798 6.712 20.140 1.00 84.69 82 ALA A CA 1
ATOM 602 C C . ALA A 1 82 ? 1.899 6.662 18.609 1.00 84.69 82 ALA A C 1
ATOM 604 O O . ALA A 1 82 ? 2.086 7.684 17.954 1.00 84.69 82 ALA A O 1
ATOM 605 N N . ALA A 1 83 ? 1.739 5.473 18.025 1.00 89.31 83 ALA A N 1
ATOM 606 C CA . ALA A 1 83 ? 1.604 5.327 16.580 1.00 89.31 83 ALA A CA 1
ATOM 607 C C . ALA A 1 83 ? 0.178 5.707 16.152 1.00 89.31 83 ALA A C 1
ATOM 609 O O . ALA A 1 83 ? -0.791 5.077 16.577 1.00 89.31 83 ALA A O 1
ATOM 610 N N . VAL A 1 84 ? 0.060 6.729 15.310 1.00 88.19 84 VAL A N 1
ATOM 611 C CA . VAL A 1 84 ? -1.197 7.262 14.782 1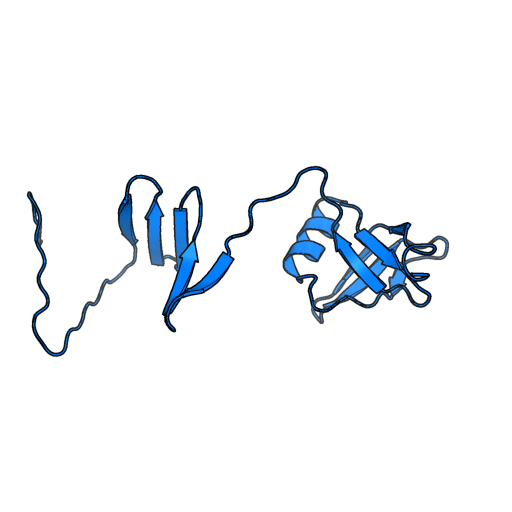.00 88.19 84 VAL A CA 1
ATOM 612 C C . VAL A 1 84 ? -1.256 6.983 13.285 1.00 88.19 84 VAL A C 1
ATOM 614 O O . VAL A 1 84 ? -0.325 7.317 12.555 1.00 88.19 84 VAL A O 1
ATOM 617 N N . LEU A 1 85 ? -2.349 6.358 12.840 1.00 89.75 85 LEU A N 1
ATOM 618 C CA . LEU A 1 85 ? -2.649 6.121 11.430 1.00 89.75 85 LEU A CA 1
ATOM 619 C C . LEU A 1 85 ? -3.816 7.018 11.010 1.00 89.75 85 LEU A C 1
ATOM 621 O O . LEU A 1 85 ? -4.932 6.836 11.500 1.00 89.75 85 LEU A O 1
ATOM 625 N N . GLU A 1 86 ? -3.562 7.952 10.097 1.00 86.69 86 GLU A N 1
A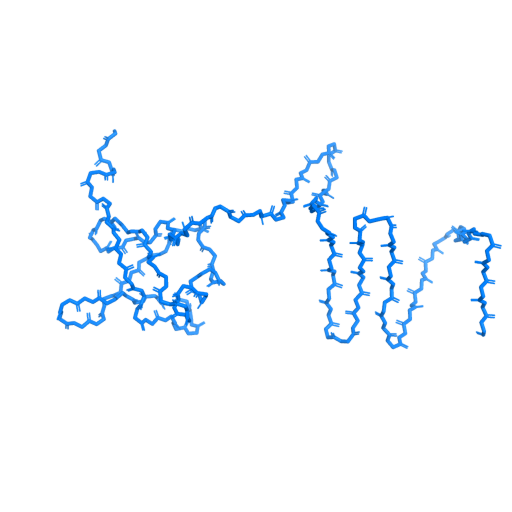TOM 626 C CA . GLU A 1 86 ? -4.571 8.893 9.594 1.00 86.69 86 GLU A CA 1
ATOM 627 C C . GLU A 1 86 ? -4.927 8.601 8.132 1.00 86.69 86 GLU A C 1
ATOM 629 O O . GLU A 1 86 ? -4.062 8.296 7.305 1.00 86.69 86 GLU A O 1
ATOM 634 N N . ALA A 1 87 ? -6.221 8.684 7.810 1.00 88.75 87 ALA A N 1
ATOM 635 C CA . ALA A 1 87 ? -6.741 8.505 6.458 1.00 88.75 87 ALA A CA 1
ATOM 636 C C . ALA A 1 87 ? -8.009 9.344 6.248 1.00 88.75 87 ALA A C 1
ATOM 638 O O . ALA A 1 87 ? -8.882 9.373 7.113 1.00 88.75 87 ALA A O 1
ATOM 639 N N . ALA A 1 88 ? -8.150 9.964 5.071 1.00 87.19 88 ALA A N 1
ATOM 640 C CA . ALA A 1 88 ? -9.280 10.849 4.769 1.00 87.19 88 ALA A CA 1
ATOM 641 C C . ALA A 1 88 ? -10.627 10.113 4.633 1.00 87.19 88 ALA A C 1
ATOM 643 O O . ALA A 1 88 ? -11.675 10.648 4.985 1.00 87.19 88 ALA A O 1
ATOM 644 N N . ARG A 1 89 ? -10.618 8.879 4.107 1.00 89.75 89 ARG A N 1
ATOM 645 C CA . ARG A 1 89 ? -11.843 8.100 3.826 1.00 89.75 89 ARG A CA 1
ATOM 646 C C . ARG A 1 89 ? -12.126 7.006 4.851 1.00 89.75 89 ARG A C 1
ATOM 648 O O . ARG A 1 89 ? -13.285 6.716 5.143 1.00 89.75 89 ARG A O 1
ATOM 655 N N . GLY A 1 90 ? -11.078 6.374 5.366 1.00 92.38 90 GLY A N 1
ATOM 656 C CA . GLY A 1 90 ? -11.202 5.308 6.348 1.00 92.38 90 GLY A CA 1
ATOM 657 C C . GLY A 1 90 ? -9.973 4.413 6.430 1.00 92.38 90 GLY A C 1
ATOM 658 O O . GLY A 1 90 ? -9.090 4.451 5.574 1.00 92.38 90 GLY A O 1
ATOM 659 N N . VAL A 1 91 ? -9.955 3.582 7.467 1.00 94.12 91 VAL A N 1
ATOM 660 C CA . VAL A 1 91 ? -8.895 2.617 7.772 1.00 94.12 91 VAL A CA 1
ATOM 661 C C . VAL A 1 91 ? -9.489 1.213 7.770 1.00 94.12 91 VAL A C 1
ATOM 663 O O . VAL A 1 91 ? -10.546 0.978 8.357 1.00 94.12 91 VAL A O 1
ATOM 666 N N . VAL A 1 92 ? -8.811 0.266 7.116 1.00 94.81 92 VAL A N 1
ATOM 667 C CA . VAL A 1 92 ? -9.202 -1.150 7.095 1.00 94.81 92 VAL A CA 1
ATOM 668 C C . VAL A 1 92 ? -8.012 -2.022 7.478 1.00 94.81 92 VAL A C 1
ATOM 670 O O . VAL A 1 92 ? -7.032 -2.092 6.742 1.00 94.81 92 VAL A O 1
ATOM 673 N N . LEU A 1 93 ? -8.127 -2.737 8.596 1.00 94.56 93 LEU A N 1
ATOM 674 C CA . LEU A 1 93 ? -7.208 -3.808 8.985 1.00 94.56 93 LEU A CA 1
ATOM 675 C C . LEU A 1 93 ? -7.848 -5.138 8.576 1.00 94.56 93 LEU A C 1
ATOM 677 O O . LEU A 1 93 ? -8.905 -5.474 9.105 1.00 94.56 93 LEU A O 1
ATOM 681 N N . ARG A 1 94 ? -7.265 -5.876 7.622 1.00 95.38 94 ARG A N 1
ATOM 682 C CA . ARG A 1 94 ? -7.850 -7.112 7.067 1.00 95.38 94 ARG A CA 1
ATOM 683 C C . ARG A 1 94 ? -6.896 -8.296 7.171 1.00 95.38 94 ARG A C 1
ATOM 685 O O . ARG A 1 94 ? -5.726 -8.173 6.828 1.00 95.38 94 ARG A O 1
ATOM 692 N N . CYS A 1 95 ? -7.437 -9.455 7.539 1.00 94.19 95 CYS A N 1
ATOM 693 C CA . CYS A 1 95 ? -6.764 -10.746 7.437 1.00 94.19 95 CYS A CA 1
ATOM 694 C C . CYS A 1 95 ? -7.779 -11.807 6.991 1.00 94.19 95 CYS A C 1
ATOM 696 O O . CYS A 1 95 ? -8.697 -12.150 7.738 1.00 94.19 95 CYS A O 1
ATOM 698 N N . GLY A 1 96 ? -7.655 -12.294 5.752 1.00 94.81 96 GLY A N 1
ATOM 699 C CA . GLY A 1 96 ? -8.632 -13.216 5.164 1.00 94.81 96 GLY A CA 1
ATOM 700 C C . GLY A 1 96 ? -10.063 -12.659 5.221 1.00 94.81 96 GLY A C 1
ATOM 701 O O . GLY A 1 96 ? -10.331 -11.562 4.723 1.00 94.81 96 GLY A O 1
ATOM 702 N N . ALA A 1 97 ? -10.969 -13.415 5.849 1.00 92.94 97 ALA A N 1
ATOM 703 C CA . ALA A 1 97 ? -12.376 -13.046 6.028 1.00 92.94 97 ALA A CA 1
ATOM 704 C C . ALA A 1 97 ? -12.636 -12.069 7.195 1.00 92.94 97 ALA A C 1
ATOM 706 O O . ALA A 1 97 ? -13.753 -11.572 7.323 1.00 92.94 97 ALA A O 1
ATOM 707 N N . ALA A 1 98 ? -11.638 -11.785 8.038 1.00 97.12 98 ALA A N 1
ATOM 708 C CA . ALA A 1 98 ? -11.780 -10.872 9.168 1.00 97.12 98 ALA A CA 1
ATOM 709 C C . ALA A 1 98 ? -11.355 -9.443 8.801 1.00 97.12 98 ALA A C 1
ATOM 711 O O . ALA A 1 98 ? -10.391 -9.238 8.051 1.00 97.12 98 ALA A O 1
ATOM 712 N N . ALA A 1 99 ? -12.054 -8.448 9.352 1.00 97.25 99 ALA A N 1
ATOM 713 C CA . ALA A 1 99 ? -11.706 -7.045 9.177 1.00 97.25 99 ALA A CA 1
ATOM 714 C C . ALA A 1 99 ? -12.116 -6.157 10.362 1.00 97.25 99 ALA A C 1
ATOM 716 O O . ALA A 1 99 ? -13.181 -6.327 10.949 1.00 97.25 99 ALA A O 1
ATOM 717 N N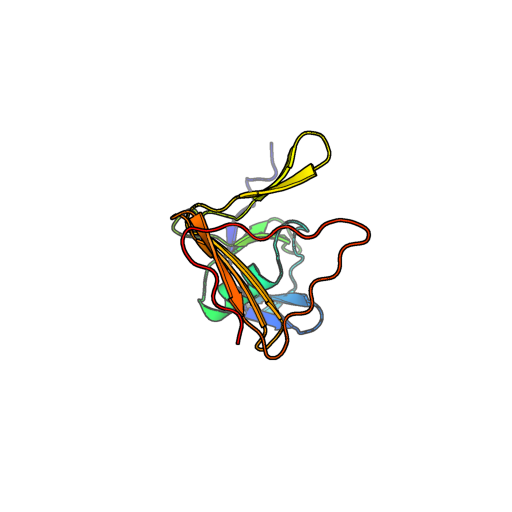 . ILE A 1 100 ? -11.298 -5.143 10.644 1.00 97.19 100 ILE A N 1
ATOM 718 C CA . ILE A 1 100 ? -11.667 -3.972 11.448 1.00 97.19 100 ILE A CA 1
ATOM 719 C C . ILE A 1 100 ? -11.718 -2.778 10.503 1.00 97.19 100 ILE A C 1
ATOM 721 O O . ILE A 1 100 ? -10.747 -2.513 9.793 1.00 97.19 100 ILE A O 1
ATOM 725 N N . ARG A 1 101 ? -12.847 -2.070 10.468 1.00 96.81 101 ARG A N 1
ATOM 726 C CA . ARG A 1 101 ? -13.063 -0.923 9.578 1.00 96.81 101 ARG A CA 1
ATOM 727 C C . ARG A 1 101 ? -13.440 0.301 10.385 1.00 96.81 101 ARG A C 1
ATOM 729 O O . ARG A 1 101 ? -14.346 0.215 11.205 1.00 96.81 101 ARG A O 1
ATOM 736 N N . ILE A 1 102 ? -12.790 1.419 10.101 1.00 96.81 102 ILE A N 1
ATOM 737 C CA . ILE A 1 102 ? -13.115 2.740 10.639 1.00 96.81 102 ILE A CA 1
ATOM 738 C C . ILE A 1 102 ? -13.427 3.629 9.436 1.00 96.81 102 ILE A C 1
ATOM 740 O O . ILE A 1 102 ? -12.583 3.768 8.551 1.00 96.81 102 ILE A O 1
ATOM 744 N N . ALA A 1 103 ? -14.638 4.174 9.364 1.00 96.12 103 ALA A N 1
ATOM 745 C CA . ALA A 1 103 ? -15.069 5.065 8.288 1.00 96.12 103 ALA A CA 1
ATOM 746 C C . ALA A 1 103 ? -14.977 6.540 8.709 1.00 96.12 103 ALA A C 1
ATOM 748 O O . ALA A 1 103 ? -14.982 6.855 9.898 1.00 96.12 103 ALA A O 1
ATOM 749 N N . ALA A 1 104 ? -14.922 7.447 7.729 1.00 95.38 104 ALA A N 1
ATOM 750 C CA . ALA A 1 104 ? -14.850 8.892 7.970 1.00 95.38 104 ALA A CA 1
ATOM 751 C C . ALA A 1 104 ? -16.055 9.466 8.747 1.00 95.38 104 ALA A C 1
ATOM 753 O O . ALA A 1 104 ? -15.932 10.510 9.377 1.00 95.38 104 ALA A O 1
ATOM 754 N N . ASP A 1 105 ? -17.205 8.782 8.743 1.00 95.81 105 ASP A N 1
ATOM 755 C CA . ASP A 1 105 ? -18.392 9.160 9.526 1.00 95.81 105 ASP A CA 1
ATOM 756 C C . ASP A 1 105 ? -18.311 8.744 11.011 1.00 95.81 105 ASP A C 1
ATOM 758 O O . ASP A 1 105 ? -19.254 8.957 11.771 1.00 95.81 105 ASP A O 1
ATOM 762 N N . GLY A 1 106 ? -17.191 8.144 11.430 1.00 94.25 106 GLY A N 1
ATOM 763 C CA . GLY A 1 106 ? -16.966 7.649 12.788 1.00 94.25 106 GLY A CA 1
ATOM 764 C C . GLY A 1 106 ? -17.468 6.223 13.032 1.00 94.25 106 GLY A C 1
ATOM 765 O O . GLY A 1 106 ? -17.285 5.694 14.130 1.00 94.25 106 GLY A O 1
ATOM 766 N N . THR A 1 107 ? -18.066 5.562 12.037 1.00 95.88 107 THR A N 1
ATOM 767 C CA . THR A 1 107 ? -18.526 4.177 12.175 1.00 95.88 107 THR A CA 1
ATOM 768 C C . THR A 1 107 ? -17.342 3.219 12.296 1.00 95.88 107 THR A C 1
ATOM 770 O O . THR A 1 107 ? -16.460 3.188 11.434 1.00 95.88 107 THR A O 1
ATOM 773 N N . VAL A 1 108 ? -17.373 2.360 13.320 1.00 96.31 108 VAL A N 1
ATOM 774 C CA . VAL A 1 108 ? -16.418 1.257 13.500 1.00 96.31 108 VAL A CA 1
ATOM 775 C C . VAL A 1 108 ? -17.131 -0.084 13.332 1.00 96.31 108 VAL A C 1
ATOM 777 O O . VAL A 1 108 ? -18.146 -0.334 13.981 1.00 96.31 108 VAL A O 1
ATOM 780 N N . ARG A 1 109 ? -16.606 -0.964 12.471 1.00 96.25 109 ARG A N 1
ATOM 781 C CA . ARG A 1 109 ? -17.126 -2.326 12.249 1.00 96.25 109 ARG A CA 1
ATOM 782 C C . ARG A 1 109 ? -16.064 -3.379 12.533 1.00 96.25 109 ARG A C 1
ATOM 784 O O . ARG A 1 109 ? -14.927 -3.248 12.085 1.00 96.25 109 ARG A O 1
ATOM 791 N N . LEU A 1 110 ? -16.475 -4.428 13.239 1.00 95.75 110 LEU A N 1
ATOM 792 C CA . LEU A 1 110 ? -15.696 -5.633 13.516 1.00 95.75 110 LEU A CA 1
ATOM 793 C C . LEU A 1 110 ? -16.361 -6.794 12.763 1.00 95.75 110 LEU A C 1
ATOM 795 O O . LEU A 1 110 ? -17.512 -7.124 13.036 1.00 95.75 110 LEU A O 1
ATOM 799 N N . GLU A 1 111 ? -15.661 -7.371 11.791 1.00 95.38 111 GLU A N 1
ATOM 800 C CA . GLU A 1 111 ? -16.124 -8.464 10.927 1.00 95.38 111 GLU A CA 1
ATOM 801 C C . GLU A 1 111 ? -15.232 -9.695 11.149 1.00 95.38 111 GLU A C 1
ATOM 803 O O . GLU A 1 111 ? -14.004 -9.581 11.155 1.00 95.38 111 GLU A O 1
ATOM 808 N N . GLY A 1 112 ? -15.830 -10.878 11.304 1.00 95.50 112 GLY A N 1
ATOM 809 C CA . GLY A 1 112 ? -15.104 -12.142 11.437 1.00 95.50 112 GLY A CA 1
ATOM 810 C C . GLY A 1 112 ? -16.010 -13.303 11.847 1.00 95.50 112 GLY A C 1
ATOM 811 O O . GLY A 1 112 ? -17.156 -13.090 12.235 1.00 95.50 112 GLY A O 1
ATOM 812 N N . THR A 1 113 ? -15.493 -14.531 11.761 1.00 96.25 113 THR A N 1
ATOM 813 C CA . THR A 1 113 ? -16.210 -15.748 12.191 1.00 96.25 113 THR A CA 1
ATOM 814 C C . THR A 1 113 ? -16.398 -15.808 13.708 1.00 96.25 113 THR A C 1
ATOM 816 O O . THR A 1 113 ? -17.407 -16.315 14.182 1.00 96.25 113 THR A O 1
ATOM 819 N N . ASP A 1 114 ? -15.429 -15.294 14.467 1.00 93.94 114 ASP A N 1
ATOM 820 C CA . ASP A 1 114 ? -15.453 -15.224 15.928 1.00 93.94 114 ASP A CA 1
ATOM 821 C C . ASP A 1 114 ? -14.800 -13.907 16.374 1.00 93.94 114 ASP A C 1
ATOM 823 O O . ASP A 1 114 ? -13.758 -13.516 15.840 1.00 93.94 114 ASP A O 1
ATOM 827 N N . VAL A 1 115 ? -15.410 -13.218 17.341 1.00 92.12 115 VAL A N 1
ATOM 828 C CA . VAL A 1 115 ? -14.894 -11.965 17.912 1.00 92.12 115 VAL A CA 1
ATOM 829 C C . VAL A 1 115 ? -14.707 -12.167 19.409 1.00 92.12 115 VAL A C 1
ATOM 831 O O . VAL A 1 115 ? -15.641 -12.039 20.198 1.00 92.12 115 VAL A O 1
ATOM 834 N N . ARG A 1 116 ? -13.468 -12.458 19.812 1.00 92.50 116 ARG A N 1
ATOM 835 C CA . ARG A 1 116 ? -13.100 -12.592 21.225 1.00 92.50 116 ARG A CA 1
ATOM 836 C C . ARG A 1 116 ? -12.509 -11.297 21.741 1.00 92.50 116 ARG A C 1
ATOM 838 O O . ARG A 1 116 ? -11.471 -10.843 21.269 1.00 92.50 116 ARG A O 1
ATOM 845 N N . SER A 1 117 ? -13.148 -10.746 22.761 1.00 91.25 117 SER A N 1
ATOM 846 C CA . SER A 1 117 ? -12.613 -9.642 23.545 1.00 91.25 117 SER A CA 1
ATOM 847 C C . SER A 1 117 ? -12.208 -10.140 24.926 1.00 91.25 117 SER A C 1
ATOM 849 O O . SER A 1 117 ? -12.953 -10.882 25.562 1.00 91.25 117 SER A O 1
ATOM 851 N N . HIS A 1 118 ? -11.040 -9.716 25.404 1.00 93.38 118 HIS A N 1
ATOM 852 C CA . HIS A 1 118 ? -10.561 -10.035 26.742 1.00 93.38 118 HIS A CA 1
ATOM 853 C C . HIS A 1 118 ? -9.988 -8.785 27.409 1.00 93.38 118 HIS A C 1
ATOM 855 O O . HIS A 1 118 ? -9.154 -8.087 26.835 1.00 93.38 118 HIS A O 1
ATOM 861 N N . ALA A 1 119 ? -10.402 -8.534 28.650 1.00 94.44 119 ALA A N 1
ATOM 862 C CA . ALA A 1 119 ? -9.868 -7.470 29.485 1.00 94.44 119 ALA A CA 1
ATOM 863 C C . ALA A 1 119 ? -9.507 -8.027 30.867 1.00 94.44 119 ALA A C 1
ATOM 865 O O . ALA A 1 119 ? -10.259 -8.800 31.449 1.00 94.44 119 ALA A O 1
ATOM 866 N N . ARG A 1 120 ? -8.373 -7.583 31.430 1.00 95.75 120 ARG A N 1
ATOM 867 C CA . ARG A 1 120 ? -7.948 -7.951 32.798 1.00 95.75 120 ARG A CA 1
ATOM 868 C C . ARG A 1 120 ? -8.771 -7.279 33.903 1.00 95.75 120 ARG A C 1
ATOM 870 O O . ARG A 1 120 ? -8.625 -7.616 35.071 1.00 95.75 120 ARG A O 1
ATOM 877 N N . ARG A 1 121 ? -9.561 -6.265 33.552 1.00 95.06 121 ARG A N 1
ATOM 878 C CA . ARG A 1 121 ? -10.423 -5.509 34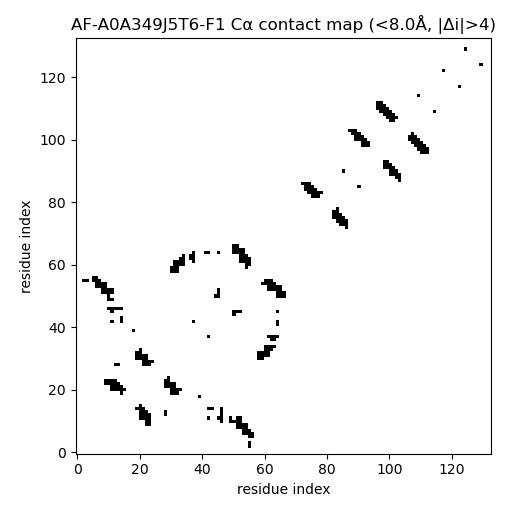.470 1.00 95.06 121 ARG A CA 1
ATOM 879 C C . ARG A 1 121 ? -11.808 -5.365 33.834 1.00 95.06 121 ARG A C 1
ATOM 881 O O . ARG A 1 121 ? -12.328 -6.320 33.276 1.00 95.06 121 ARG A O 1
ATOM 888 N N . LEU A 1 122 ? -12.412 -4.185 33.905 1.00 94.94 122 LEU A N 1
ATOM 889 C CA . LEU A 1 122 ? -13.730 -3.929 33.343 1.00 94.94 122 LEU A CA 1
ATOM 890 C C . LEU A 1 122 ? -13.669 -3.795 31.816 1.00 94.94 122 LEU A C 1
ATOM 892 O O . LEU A 1 122 ? -12.942 -2.947 31.300 1.00 94.94 122 LEU A O 1
ATOM 896 N N . GLN A 1 123 ? -14.507 -4.558 31.117 1.00 92.50 123 GLN A N 1
ATOM 897 C CA . GLN A 1 123 ? -14.914 -4.257 29.750 1.00 92.50 123 GLN A CA 1
ATOM 898 C C . GLN A 1 123 ? -16.306 -3.617 29.791 1.00 92.50 123 GLN A C 1
ATOM 900 O O . GLN A 1 123 ? -17.281 -4.268 30.157 1.00 92.50 123 GLN A O 1
ATOM 905 N N . ARG A 1 124 ? -16.403 -2.332 29.442 1.00 92.88 124 ARG A N 1
ATOM 906 C CA . ARG A 1 124 ? -17.669 -1.587 29.427 1.00 92.88 124 ARG A CA 1
ATOM 907 C C . ARG A 1 124 ? -18.126 -1.373 27.989 1.00 92.88 124 ARG A C 1
ATOM 909 O O . ARG A 1 124 ? -17.370 -0.831 27.190 1.00 92.88 124 ARG A O 1
ATOM 916 N N . ILE A 1 125 ? -19.363 -1.758 27.694 1.00 92.12 125 ILE A N 1
ATOM 917 C CA . ILE A 1 125 ? -20.031 -1.510 26.414 1.00 92.12 125 ILE A CA 1
ATOM 918 C C . ILE A 1 125 ? -21.234 -0.614 26.704 1.00 92.12 125 ILE A C 1
ATOM 920 O O . ILE A 1 125 ? -22.076 -0.966 27.528 1.00 92.12 125 ILE A O 1
ATOM 924 N N . THR A 1 126 ? -21.297 0.543 26.050 1.00 92.19 126 THR A N 1
ATOM 925 C CA . THR A 1 126 ? -22.358 1.539 26.243 1.00 92.19 126 THR A CA 1
ATOM 926 C C . THR A 1 126 ? -22.906 1.955 24.885 1.00 92.19 126 THR A C 1
ATOM 928 O O . THR A 1 126 ? -22.138 2.172 23.953 1.00 92.19 126 THR A O 1
ATOM 931 N N . GLY A 1 127 ? -24.223 2.104 24.774 1.00 90.00 127 GLY A N 1
ATOM 932 C CA . GLY A 1 127 ? -24.878 2.605 23.571 1.00 90.00 127 GLY A CA 1
ATOM 933 C C . GLY A 1 127 ? -26.377 2.756 23.787 1.00 90.00 127 GLY A C 1
ATOM 934 O O . GLY A 1 127 ? -26.925 2.187 24.729 1.00 90.00 127 GLY A O 1
ATOM 935 N N . ALA A 1 128 ? -27.042 3.509 22.907 1.00 91.69 128 ALA A N 1
ATOM 936 C CA . ALA A 1 128 ? -28.502 3.637 22.923 1.00 91.69 128 ALA A CA 1
ATOM 937 C C . ALA A 1 128 ? -29.205 2.275 22.757 1.00 91.69 128 ALA A C 1
ATOM 939 O O . ALA A 1 128 ? -30.294 2.064 23.280 1.00 91.69 128 ALA A O 1
ATOM 940 N N . GLN A 1 129 ? -28.557 1.339 22.058 1.00 93.38 129 GLN A N 1
ATOM 941 C CA . GLN A 1 129 ? -28.996 -0.041 21.921 1.00 93.38 129 GLN A CA 1
ATOM 942 C C . GLN A 1 129 ? -27.781 -0.972 21.954 1.00 93.38 129 GLN A C 1
ATOM 944 O O . GLN A 1 129 ? -26.799 -0.748 21.250 1.00 93.38 129 GLN A O 1
ATOM 949 N N . VAL A 1 130 ? -27.875 -2.040 22.745 1.00 91.75 130 VAL A N 1
ATOM 950 C CA . VAL A 1 130 ? -26.919 -3.151 22.750 1.00 91.75 130 VAL A CA 1
ATOM 951 C C . VAL A 1 130 ? -27.721 -4.431 22.546 1.00 91.75 130 VAL A C 1
ATOM 953 O O . VAL A 1 130 ? -28.637 -4.713 23.314 1.00 91.75 130 VAL A O 1
ATOM 956 N N . ARG A 1 131 ? -27.415 -5.181 21.482 1.00 86.81 131 ARG A N 1
ATOM 957 C CA . ARG A 1 131 ? -28.059 -6.467 21.176 1.00 86.81 131 ARG A CA 1
ATOM 958 C C . ARG A 1 131 ? -27.025 -7.567 21.372 1.00 86.81 131 ARG A C 1
ATOM 960 O O . ARG A 1 131 ? -26.020 -7.584 20.669 1.00 86.81 131 ARG A O 1
ATOM 967 N N . ILE A 1 132 ? -27.270 -8.436 22.345 1.00 83.19 132 ILE A N 1
ATOM 968 C CA . ILE A 1 132 ? -26.467 -9.628 22.621 1.00 83.19 132 ILE A CA 1
ATOM 969 C C . ILE A 1 132 ? -27.413 -10.804 22.408 1.00 83.19 132 ILE A C 1
ATOM 971 O O . ILE A 1 132 ? -28.472 -10.834 23.034 1.00 83.19 132 ILE A O 1
ATOM 975 N N . ASN A 1 133 ? -27.057 -11.693 21.483 1.00 66.69 133 ASN A N 1
ATOM 976 C CA . ASN A 1 133 ? -27.811 -12.908 21.184 1.00 66.69 133 ASN A CA 1
ATOM 977 C C . ASN A 1 133 ? -27.082 -14.112 21.770 1.00 66.69 133 ASN A C 1
ATOM 979 O O . ASN A 1 133 ? -25.833 -14.117 21.672 1.00 66.69 133 ASN A O 1
#